Protein AF-A0A7J2KBA3-F1 (afdb_monomer)

Nearest PDB structures (foldseek):
  7p3f-assembly1_C  TM=7.529E-01  e=1.126E-04  Streptomyces coelicolor A3(2)
  7p3q-assembly1_A  TM=7.675E-01  e=4.469E-04  Streptomyces coelicolor A3(2)
  5im3-assembly1_B-2  TM=8.314E-01  e=1.482E-03  Pseudomonas aeruginosa PAO1
  3hnf-assembly1_B  TM=6.676E-01  e=7.478E-03  Homo sapiens

Solvent-accessible surface area (backbone atoms only — not comparable to full-atom values): 6179 Å² total; per-residue (Å²): 130,88,74,79,40,35,32,32,41,95,88,66,51,78,44,74,64,52,63,63,64,50,27,52,58,36,43,76,55,69,39,57,69,68,59,22,49,50,54,34,48,56,51,52,52,51,36,53,76,62,72,24,58,43,46,53,67,58,54,51,50,50,52,47,55,53,29,53,75,74,36,64,67,55,27,52,43,45,52,53,52,46,25,72,77,66,76,44,62,61,65,60,54,49,50,52,53,48,53,66,65,72,53,75,80,86,69,133

Secondary structure (DSSP, 8-state):
--PPPEEE-TTS-EEE--HHHHHHHHHTTT--HHHHHHHHHHHHHHHHHTTSEEEHHHHHHHHHHHHHHH-HHHHHHHHHHHHHHHS--HHHHHHHHHHHHHS-----

pLDDT: mean 90.03, std 12.53, range [42.75, 98.56]

Structure (mmCIF, N/CA/C/O backbone):
data_AF-A0A7J2KBA3-F1
#
_entry.id   AF-A0A7J2KBA3-F1
#
loop_
_atom_site.group_PDB
_atom_site.id
_atom_site.type_symbol
_atom_site.label_atom_id
_atom_site.label_alt_id
_atom_site.label_comp_id
_atom_site.label_asym_id
_atom_site.label_entity_id
_atom_site.label_seq_id
_atom_site.pdbx_PDB_ins_code
_atom_site.Cartn_x
_atom_site.Cartn_y
_atom_site.Cartn_z
_atom_site.occupancy
_atom_site.B_iso_or_equiv
_atom_site.auth_seq_id
_atom_site.auth_comp_id
_atom_site.auth_asym_id
_atom_site.auth_atom_id
_atom_site.pdbx_PDB_model_num
ATOM 1 N N . MET A 1 1 ? -10.057 -15.958 15.418 1.00 42.75 1 MET A N 1
ATOM 2 C CA . MET A 1 1 ? -10.913 -14.976 14.717 1.00 42.75 1 MET A CA 1
ATOM 3 C C . MET A 1 1 ? -9.991 -13.983 14.037 1.00 42.75 1 MET A C 1
ATOM 5 O O . MET A 1 1 ? -9.192 -13.381 14.740 1.00 42.75 1 MET A O 1
ATOM 9 N N . ILE A 1 2 ? -10.036 -13.856 12.708 1.00 55.00 2 ILE A N 1
ATOM 10 C CA . ILE A 1 2 ? -9.371 -12.732 12.036 1.00 55.00 2 ILE A CA 1
ATOM 11 C C . ILE A 1 2 ? -10.273 -11.524 12.277 1.00 55.00 2 ILE A C 1
ATOM 13 O O . ILE A 1 2 ? -11.397 -11.478 11.782 1.00 55.00 2 ILE A O 1
ATOM 17 N N . SER A 1 3 ? -9.821 -10.610 13.128 1.00 69.75 3 SER A N 1
ATOM 18 C CA . SER A 1 3 ? -10.469 -9.318 13.330 1.00 69.75 3 SER A CA 1
ATOM 19 C C . SER A 1 3 ? -10.481 -8.555 12.006 1.00 69.75 3 SER A C 1
ATOM 21 O O . SER A 1 3 ? -9.521 -8.633 11.238 1.00 69.75 3 SER A O 1
ATOM 23 N N . LYS A 1 4 ? -11.558 -7.817 11.726 1.00 89.88 4 LYS A N 1
ATOM 24 C CA . LYS A 1 4 ? -11.627 -6.967 10.533 1.00 89.88 4 LYS A CA 1
ATOM 25 C C . LYS A 1 4 ? -10.492 -5.947 10.552 1.00 89.88 4 LYS A C 1
ATOM 27 O O . LYS A 1 4 ? -10.304 -5.262 11.554 1.00 89.88 4 LYS A O 1
ATOM 32 N N . LEU A 1 5 ? -9.769 -5.844 9.442 1.00 95.81 5 LEU A N 1
ATOM 33 C CA . LEU A 1 5 ? -8.724 -4.844 9.252 1.00 95.81 5 LEU A CA 1
ATOM 34 C C . LEU A 1 5 ? -9.363 -3.529 8.800 1.00 95.81 5 LEU A C 1
ATOM 36 O O . LEU A 1 5 ? -10.189 -3.518 7.889 1.00 95.81 5 LEU A O 1
ATOM 40 N N . ILE A 1 6 ? -8.984 -2.421 9.425 1.00 97.12 6 ILE A N 1
ATOM 41 C CA . ILE A 1 6 ? -9.608 -1.111 9.264 1.00 97.12 6 ILE A CA 1
ATOM 42 C C . ILE A 1 6 ? -8.625 -0.131 8.636 1.00 97.12 6 ILE A C 1
ATOM 44 O O . ILE A 1 6 ? -7.466 -0.016 9.037 1.00 97.12 6 ILE A O 1
ATOM 48 N N . VAL A 1 7 ? -9.123 0.620 7.659 1.00 97.12 7 VAL A N 1
ATOM 49 C CA . VAL A 1 7 ? -8.415 1.722 7.023 1.00 97.12 7 VAL A CA 1
ATOM 50 C C . VAL A 1 7 ? -9.098 3.036 7.365 1.00 97.12 7 VAL A C 1
ATOM 52 O O . VAL A 1 7 ? -10.262 3.256 7.027 1.00 97.12 7 VAL A O 1
ATOM 55 N N . VAL A 1 8 ? -8.344 3.945 7.974 1.00 96.94 8 VAL A N 1
ATOM 56 C CA . VAL A 1 8 ? -8.768 5.314 8.267 1.00 96.94 8 VAL A CA 1
ATOM 57 C C . VAL A 1 8 ? -8.420 6.216 7.081 1.00 96.94 8 VAL A C 1
ATOM 59 O O . VAL A 1 8 ? -7.259 6.371 6.679 1.00 96.94 8 VAL A O 1
ATOM 62 N N . LYS A 1 9 ? -9.442 6.800 6.460 1.00 93.62 9 LYS A N 1
ATOM 63 C CA . LYS A 1 9 ? -9.310 7.753 5.355 1.00 93.62 9 LYS A CA 1
ATOM 64 C C . LYS A 1 9 ? -8.814 9.106 5.871 1.00 93.62 9 LYS A C 1
ATOM 66 O O . LYS A 1 9 ? -8.908 9.417 7.051 1.00 93.62 9 LYS A O 1
ATOM 71 N N . ARG A 1 10 ? -8.336 9.958 4.958 1.00 87.50 10 ARG A N 1
ATOM 72 C CA . ARG A 1 10 ? -7.866 11.319 5.286 1.00 87.50 10 ARG A CA 1
ATOM 73 C C . ARG A 1 10 ? -8.928 12.207 5.947 1.00 87.50 10 ARG A C 1
ATOM 75 O O . ARG A 1 10 ? -8.577 13.054 6.749 1.00 87.50 10 ARG A O 1
ATOM 82 N N . ASN A 1 11 ? -10.205 12.009 5.622 1.00 89.50 11 ASN A N 1
ATOM 83 C CA . ASN A 1 11 ? -11.328 12.717 6.247 1.00 89.50 11 ASN A CA 1
ATOM 84 C C . ASN A 1 11 ? -11.778 12.086 7.583 1.00 89.50 11 ASN A C 1
ATOM 86 O O . ASN A 1 11 ? -12.825 12.456 8.100 1.00 89.50 11 ASN A O 1
ATOM 90 N N . GLY A 1 12 ? -11.042 11.098 8.104 1.00 92.88 12 GLY A N 1
ATOM 91 C CA . GLY A 1 12 ? -11.352 10.398 9.350 1.00 92.88 12 GLY A CA 1
ATOM 92 C C . GLY A 1 12 ? -12.361 9.255 9.222 1.00 92.88 12 GLY A C 1
ATOM 93 O O . GLY A 1 12 ? -12.559 8.527 10.194 1.00 92.88 12 GLY A O 1
ATOM 94 N N . SER A 1 13 ? -12.983 9.042 8.054 1.00 96.31 13 SER A N 1
ATOM 95 C CA . SER A 1 13 ? -13.901 7.909 7.891 1.00 96.31 13 SER A CA 1
ATOM 96 C C . SER A 1 13 ? -13.155 6.573 7.938 1.00 96.31 13 SER A C 1
ATOM 98 O O . SER A 1 13 ? -11.980 6.487 7.575 1.00 96.31 13 SER A O 1
ATOM 100 N N . LYS A 1 14 ? -13.837 5.518 8.391 1.00 97.31 14 LYS A N 1
ATOM 101 C CA . LYS A 1 14 ? -13.282 4.165 8.518 1.00 97.31 14 LYS A CA 1
ATOM 102 C C . LYS A 1 14 ? -13.924 3.236 7.491 1.00 97.31 14 LYS A C 1
ATOM 104 O O . LYS A 1 14 ? -15.140 3.259 7.318 1.00 97.31 14 LYS A O 1
ATOM 109 N N . GLU A 1 15 ? -13.119 2.424 6.817 1.00 96.31 15 GLU A N 1
ATOM 110 C CA . GLU A 1 15 ? -13.594 1.336 5.954 1.00 96.31 15 GLU A CA 1
ATOM 111 C C . GLU A 1 15 ? -12.819 0.046 6.232 1.00 96.31 15 GLU A C 1
ATOM 113 O O . GLU A 1 15 ? -11.716 0.079 6.771 1.00 96.31 15 GLU A O 1
ATOM 118 N N . GLU A 1 16 ? -13.386 -1.092 5.842 1.00 96.69 16 GLU A N 1
ATOM 119 C CA . GLU A 1 16 ? -12.673 -2.368 5.872 1.00 96.69 16 GLU A CA 1
ATOM 120 C C . GLU A 1 16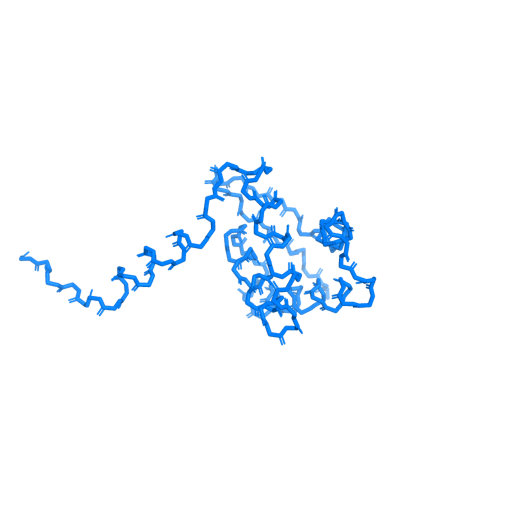 ? -11.574 -2.380 4.795 1.00 96.69 16 GLU A C 1
ATOM 122 O O . GLU A 1 16 ? -11.793 -1.961 3.650 1.00 96.69 16 GLU A O 1
ATOM 127 N N . PHE A 1 17 ? -10.379 -2.846 5.159 1.00 97.06 17 PHE A N 1
ATOM 128 C CA . PHE A 1 17 ? -9.328 -3.131 4.194 1.00 97.06 17 PHE A CA 1
ATOM 129 C C . PHE A 1 17 ? -9.783 -4.286 3.303 1.00 97.06 17 PHE A C 1
ATOM 131 O O . PHE A 1 17 ? -10.106 -5.367 3.783 1.00 97.06 17 PHE A O 1
ATOM 138 N N . ILE A 1 18 ? -9.780 -4.055 1.993 1.00 96.12 18 ILE A N 1
ATOM 139 C CA . ILE A 1 18 ? -10.117 -5.073 1.000 1.00 96.12 18 ILE A CA 1
ATOM 140 C C . ILE A 1 18 ? -8.862 -5.328 0.177 1.00 96.12 18 ILE A C 1
ATOM 142 O O . ILE A 1 18 ? -8.425 -4.453 -0.578 1.00 96.12 18 ILE A O 1
ATOM 146 N N . TYR A 1 19 ? -8.304 -6.527 0.318 1.00 96.88 19 TYR A N 1
ATOM 147 C CA . TYR A 1 19 ? -7.104 -6.978 -0.382 1.00 96.88 19 TYR A CA 1
ATOM 148 C C . TYR A 1 19 ? -7.198 -6.734 -1.899 1.00 96.88 19 TYR A C 1
ATOM 150 O O . TYR A 1 19 ? -6.313 -6.121 -2.504 1.00 96.88 19 TYR A O 1
ATOM 158 N N . GLU A 1 20 ? -8.330 -7.091 -2.508 1.00 97.94 20 GLU A N 1
ATOM 159 C CA . GLU A 1 20 ? -8.585 -6.948 -3.942 1.00 97.94 20 GLU A CA 1
ATOM 160 C C . GLU A 1 20 ? -8.549 -5.489 -4.409 1.00 97.94 20 GLU A C 1
ATOM 162 O O . GLU A 1 20 ? -8.092 -5.220 -5.521 1.00 97.94 20 GLU A O 1
ATOM 167 N N . LYS A 1 21 ? -8.969 -4.519 -3.578 1.00 95.94 21 LYS A N 1
ATOM 168 C CA . LYS A 1 21 ? -8.898 -3.091 -3.944 1.00 95.94 21 LYS A CA 1
ATOM 169 C C . LYS A 1 21 ? -7.448 -2.665 -4.185 1.00 95.94 21 LYS A C 1
ATOM 171 O O . LYS A 1 21 ? -7.188 -1.887 -5.106 1.00 95.94 21 LYS A O 1
ATOM 176 N N . LEU A 1 22 ? -6.511 -3.164 -3.377 1.00 97.56 22 LEU A N 1
ATOM 177 C CA . LEU A 1 22 ? -5.092 -2.860 -3.536 1.00 97.56 22 LEU A CA 1
ATOM 178 C C . LEU A 1 22 ? -4.498 -3.599 -4.742 1.00 97.56 22 LEU A C 1
ATOM 180 O O . LEU A 1 22 ? -3.831 -2.967 -5.559 1.00 97.56 22 LEU A O 1
ATOM 184 N N . VAL A 1 23 ? -4.812 -4.885 -4.919 1.00 98.56 23 VAL A N 1
ATOM 185 C CA . VAL A 1 23 ? -4.360 -5.656 -6.092 1.00 98.56 23 VAL A CA 1
ATOM 186 C C . VAL A 1 23 ? -4.817 -4.998 -7.398 1.00 98.56 23 VAL A C 1
ATOM 188 O O . VAL A 1 23 ? -4.002 -4.754 -8.283 1.00 98.56 23 VAL A O 1
ATOM 191 N N . VAL A 1 24 ? -6.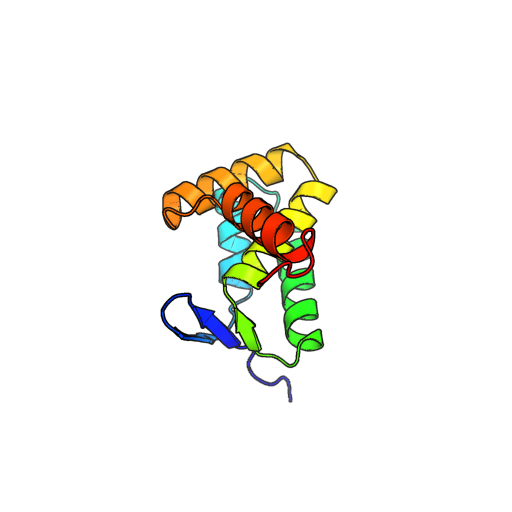097 -4.629 -7.510 1.00 98.12 24 VAL A N 1
ATOM 192 C CA . VAL A 1 24 ? -6.641 -3.967 -8.709 1.00 98.12 24 VAL A CA 1
ATOM 193 C C . VAL A 1 24 ? -5.982 -2.608 -8.952 1.00 98.12 24 VAL A C 1
ATOM 195 O O . VAL A 1 24 ? -5.743 -2.243 -10.101 1.00 98.12 24 VAL A O 1
ATOM 198 N N . SER A 1 25 ? -5.665 -1.857 -7.895 1.00 97.19 25 SER A N 1
ATOM 199 C CA . SER A 1 25 ? -4.932 -0.589 -8.011 1.00 97.19 25 SER A CA 1
ATOM 200 C C . SER A 1 25 ? -3.558 -0.779 -8.667 1.00 97.19 25 SER A C 1
ATOM 202 O O . SER A 1 25 ? -3.191 -0.015 -9.557 1.00 97.19 25 SER A O 1
ATOM 204 N N . LEU A 1 26 ? -2.831 -1.830 -8.276 1.00 98.25 26 LEU A N 1
ATOM 205 C CA . LEU A 1 26 ? -1.511 -2.170 -8.819 1.00 98.25 26 LEU A CA 1
ATOM 206 C C . LEU A 1 26 ? -1.609 -2.677 -10.270 1.00 98.25 26 LEU A C 1
ATOM 208 O O . LEU A 1 26 ? -0.858 -2.237 -11.139 1.00 98.25 26 LEU A O 1
ATOM 212 N N . LEU A 1 27 ? -2.592 -3.529 -10.573 1.00 98.31 27 LEU A N 1
ATOM 213 C CA . LEU A 1 27 ? -2.823 -4.030 -11.934 1.00 98.31 27 LEU A CA 1
ATOM 214 C C . LEU A 1 27 ? -3.173 -2.907 -12.920 1.00 98.31 27 LEU A C 1
ATOM 216 O O . LEU A 1 27 ? -2.698 -2.909 -14.054 1.00 98.31 27 LEU A O 1
ATOM 220 N N . LYS A 1 28 ? -3.960 -1.910 -12.491 1.00 97.44 28 LYS A N 1
ATOM 221 C CA . LYS A 1 28 ? -4.346 -0.754 -13.324 1.00 97.44 28 LYS A CA 1
ATOM 222 C C . LYS A 1 28 ? -3.164 0.086 -13.804 1.00 97.44 28 LYS A C 1
ATOM 224 O O . LYS A 1 28 ? -3.321 0.840 -14.760 1.00 97.44 28 LYS A O 1
ATOM 229 N N . VAL A 1 29 ? -2.010 -0.024 -13.149 1.00 96.69 29 VAL A N 1
ATOM 230 C CA . VAL A 1 29 ? -0.775 0.663 -13.549 1.00 96.69 29 VAL A CA 1
ATOM 231 C C . VAL A 1 29 ? 0.224 -0.274 -14.236 1.00 96.69 29 VAL A C 1
ATOM 233 O O . VAL A 1 29 ? 1.369 0.103 -14.466 1.00 96.69 29 VAL A O 1
ATOM 236 N N . GLY A 1 30 ? -0.204 -1.487 -14.599 1.00 95.94 30 GLY A N 1
ATOM 237 C CA . GLY A 1 30 ? 0.599 -2.445 -15.358 1.00 95.94 30 GLY A CA 1
ATOM 238 C C . GLY A 1 30 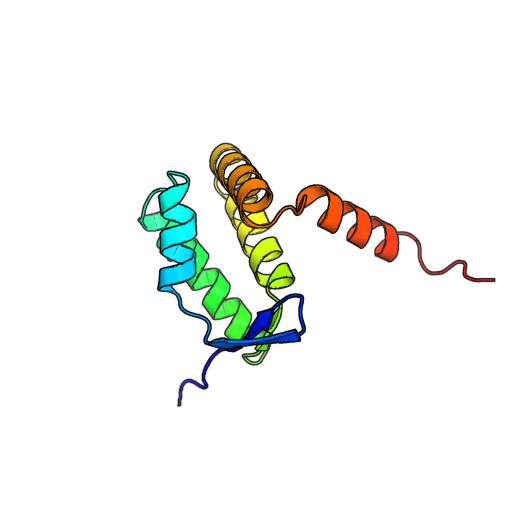? 1.628 -3.211 -14.528 1.00 95.94 30 GLY A C 1
ATOM 239 O O . GLY A 1 30 ? 2.604 -3.697 -15.095 1.00 95.94 30 GLY A O 1
ATOM 240 N N . ILE A 1 31 ? 1.442 -3.306 -13.207 1.00 97.88 31 ILE A N 1
ATOM 241 C CA . ILE A 1 31 ? 2.258 -4.188 -12.363 1.00 97.88 31 ILE A CA 1
ATOM 242 C C . ILE A 1 31 ? 1.794 -5.636 -12.591 1.00 97.88 31 ILE A C 1
ATOM 244 O O . ILE A 1 31 ? 0.584 -5.878 -12.546 1.00 97.88 31 ILE A O 1
ATOM 248 N N . PRO A 1 32 ? 2.703 -6.601 -12.825 1.00 98.19 32 PRO A N 1
ATOM 249 C CA . PRO A 1 32 ? 2.331 -8.000 -13.008 1.00 98.19 32 PRO A CA 1
ATOM 250 C C . PRO A 1 32 ? 1.612 -8.592 -11.781 1.00 98.19 32 PRO A C 1
ATOM 252 O O . PRO A 1 32 ? 1.778 -8.140 -10.645 1.00 98.19 32 PRO A O 1
ATOM 255 N N . LEU A 1 33 ? 0.756 -9.590 -12.017 1.00 98.19 33 LEU A N 1
ATOM 256 C CA . LEU A 1 33 ? -0.200 -10.091 -11.021 1.00 98.19 33 LEU A CA 1
ATOM 257 C C . LEU A 1 33 ? 0.456 -10.709 -9.781 1.00 98.19 33 LEU A C 1
ATOM 259 O O . LEU A 1 33 ? -0.052 -10.550 -8.672 1.00 98.19 33 LEU A O 1
ATOM 263 N N . ASP A 1 34 ? 1.559 -11.419 -9.966 1.00 98.06 34 ASP A N 1
ATOM 264 C CA . ASP A 1 34 ? 2.380 -11.994 -8.903 1.00 98.06 34 ASP A CA 1
ATOM 265 C C . ASP A 1 34 ? 2.925 -10.908 -7.964 1.00 98.06 34 ASP A C 1
ATOM 267 O O . ASP A 1 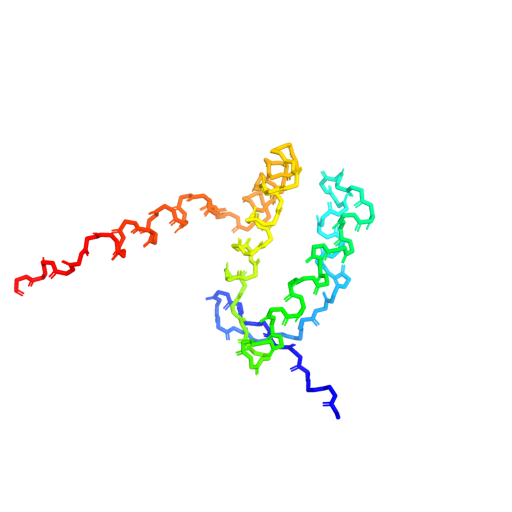34 ? 2.677 -10.967 -6.756 1.00 98.06 34 ASP A O 1
ATOM 271 N N . TYR A 1 35 ? 3.548 -9.857 -8.508 1.00 98.19 35 TYR A N 1
ATOM 272 C CA . TYR A 1 35 ? 4.018 -8.712 -7.723 1.00 98.19 35 TYR A CA 1
ATOM 273 C C . TYR A 1 35 ? 2.863 -7.963 -7.055 1.00 98.19 35 TYR A C 1
ATOM 275 O O . TYR A 1 35 ? 2.960 -7.602 -5.881 1.00 98.19 35 TYR A O 1
ATOM 283 N N . ALA A 1 36 ? 1.741 -7.768 -7.755 1.00 98.50 36 ALA A N 1
ATOM 284 C CA . ALA A 1 36 ? 0.569 -7.101 -7.195 1.00 98.50 36 ALA A CA 1
ATOM 285 C C . ALA A 1 36 ? 0.014 -7.850 -5.971 1.00 98.50 36 ALA A C 1
ATOM 287 O O . ALA A 1 36 ? -0.269 -7.243 -4.934 1.00 98.50 36 ALA A O 1
ATOM 288 N N . ARG A 1 37 ? -0.097 -9.181 -6.071 1.00 98.56 37 ARG A N 1
ATOM 289 C CA . AR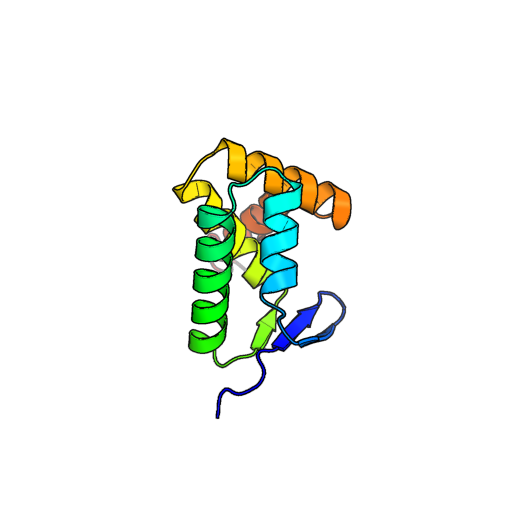G A 1 37 ? -0.548 -10.043 -4.972 1.00 98.56 37 ARG A CA 1
ATOM 290 C C . ARG A 1 37 ? 0.437 -10.059 -3.811 1.00 98.56 37 ARG A C 1
ATOM 292 O O . ARG A 1 37 ? 0.004 -9.981 -2.659 1.00 98.56 37 ARG A O 1
ATOM 299 N N . MET A 1 38 ? 1.734 -10.132 -4.108 1.00 98.44 38 MET A N 1
ATOM 300 C CA . MET A 1 38 ? 2.801 -10.097 -3.109 1.00 98.44 38 MET A CA 1
ATOM 301 C C . MET A 1 38 ? 2.769 -8.786 -2.315 1.00 98.44 38 MET A C 1
ATOM 303 O O . MET A 1 38 ? 2.693 -8.816 -1.089 1.00 98.44 38 MET A O 1
ATOM 307 N N . VAL A 1 39 ? 2.751 -7.636 -2.998 1.00 98.50 39 VAL A N 1
ATOM 308 C CA . VAL A 1 39 ? 2.697 -6.313 -2.355 1.00 98.50 39 VAL A CA 1
ATOM 309 C C . VAL A 1 39 ? 1.445 -6.176 -1.494 1.00 98.50 39 VAL A C 1
ATOM 311 O O . VAL A 1 39 ? 1.540 -5.764 -0.339 1.00 98.50 39 VAL A O 1
ATOM 314 N N . ALA A 1 40 ? 0.277 -6.565 -2.014 1.00 98.25 40 ALA A N 1
ATOM 315 C CA . ALA A 1 40 ? -0.964 -6.494 -1.252 1.00 98.25 40 ALA A CA 1
ATOM 316 C C . ALA A 1 40 ? -0.934 -7.383 0.001 1.00 98.25 40 ALA A C 1
ATOM 318 O O . ALA A 1 40 ? -1.433 -6.975 1.049 1.00 98.25 40 ALA A O 1
ATOM 319 N N . LYS A 1 41 ? -0.298 -8.561 -0.076 1.00 98.25 41 LYS A N 1
ATOM 320 C CA . LYS A 1 41 ? -0.190 -9.478 1.063 1.00 98.25 41 LYS A CA 1
ATOM 321 C C . LYS A 1 41 ? 0.764 -8.943 2.125 1.00 98.25 41 LYS A C 1
ATOM 323 O O . LYS A 1 41 ? 0.446 -8.996 3.306 1.00 98.25 41 LYS A O 1
ATOM 328 N N . LEU A 1 42 ? 1.893 -8.369 1.712 1.00 98.12 42 LEU A N 1
ATOM 329 C CA . LEU A 1 42 ? 2.833 -7.719 2.627 1.00 98.12 42 LEU A CA 1
ATOM 330 C C . LEU A 1 42 ? 2.195 -6.524 3.341 1.00 98.12 42 LEU A C 1
ATOM 332 O O . LEU A 1 42 ? 2.420 -6.333 4.533 1.00 98.12 42 LEU A O 1
ATOM 336 N N . VAL A 1 43 ? 1.376 -5.738 2.638 1.00 98.06 43 VAL A N 1
ATOM 337 C CA . VAL A 1 43 ? 0.592 -4.664 3.261 1.00 98.06 43 VAL A CA 1
ATOM 338 C C . VAL A 1 43 ? -0.395 -5.234 4.275 1.00 98.06 43 VAL A C 1
ATOM 340 O O . VAL A 1 43 ? -0.414 -4.757 5.402 1.00 98.06 43 VAL A O 1
ATOM 343 N N . GLU A 1 44 ? -1.168 -6.261 3.921 1.00 97.31 44 GLU A N 1
ATOM 344 C CA . GLU A 1 44 ? -2.117 -6.905 4.839 1.00 97.31 44 GLU A CA 1
ATOM 345 C C . GLU A 1 44 ? -1.434 -7.398 6.126 1.00 97.31 44 GLU A C 1
ATOM 347 O O . GLU A 1 44 ? -1.893 -7.079 7.223 1.00 97.31 44 GLU A O 1
ATOM 352 N N . CYS A 1 45 ? -0.294 -8.090 6.005 1.00 96.69 45 CYS A N 1
ATOM 353 C CA . CYS A 1 45 ? 0.500 -8.529 7.154 1.00 96.69 45 CYS A CA 1
ATOM 354 C C . CYS A 1 45 ? 0.923 -7.347 8.039 1.00 96.69 45 CYS A C 1
ATOM 356 O O . CYS A 1 45 ? 0.757 -7.404 9.254 1.00 96.69 45 CYS A O 1
ATOM 358 N N . ARG A 1 46 ? 1.379 -6.238 7.444 1.00 96.88 46 ARG A N 1
ATOM 359 C CA . ARG A 1 46 ? 1.746 -5.030 8.202 1.00 96.88 46 ARG A CA 1
ATOM 360 C C . ARG A 1 46 ? 0.563 -4.401 8.930 1.00 96.88 46 ARG A C 1
ATOM 362 O O . ARG A 1 46 ? 0.743 -3.857 10.015 1.00 96.88 46 ARG A O 1
ATOM 369 N N . ILE A 1 47 ? -0.643 -4.456 8.363 1.00 96.31 47 ILE A N 1
ATOM 370 C CA . ILE A 1 47 ? -1.849 -3.966 9.048 1.00 96.31 47 ILE A CA 1
ATOM 371 C C . ILE A 1 47 ? -2.125 -4.820 10.290 1.00 96.31 47 ILE A C 1
ATOM 373 O O . ILE A 1 47 ? -2.413 -4.271 11.353 1.00 96.31 47 ILE A O 1
ATOM 377 N N . ILE A 1 48 ? -1.986 -6.144 10.174 1.00 95.31 48 ILE A N 1
ATOM 378 C CA . ILE A 1 48 ? -2.133 -7.077 11.299 1.00 95.31 48 ILE A CA 1
ATOM 379 C C . ILE A 1 48 ? -1.095 -6.773 12.388 1.00 95.31 48 ILE A C 1
ATOM 381 O O . ILE A 1 48 ? -1.462 -6.602 13.547 1.00 95.31 48 ILE A O 1
ATOM 385 N N . GLU A 1 49 ? 0.180 -6.629 12.018 1.00 94.06 49 GLU A N 1
ATOM 386 C CA . GLU A 1 49 ? 1.277 -6.298 12.943 1.00 94.06 49 GLU A CA 1
ATOM 387 C C . GLU A 1 49 ? 1.067 -4.958 13.664 1.00 94.06 49 GLU A C 1
ATOM 389 O O . GLU A 1 49 ? 1.495 -4.785 14.804 1.00 94.06 49 GLU A O 1
ATOM 394 N N . ARG A 1 50 ? 0.378 -4.008 13.022 1.00 92.62 50 ARG A N 1
ATOM 395 C CA . ARG A 1 50 ? 0.043 -2.690 13.588 1.00 92.62 50 ARG A CA 1
ATOM 396 C C . ARG A 1 50 ? -1.225 -2.693 14.447 1.00 92.62 50 ARG A C 1
ATOM 398 O O . ARG A 1 50 ? -1.627 -1.634 14.917 1.00 92.62 50 ARG A O 1
ATOM 405 N N . GLY A 1 51 ? -1.842 -3.854 14.674 1.00 93.50 51 GLY A N 1
ATOM 406 C CA . GLY A 1 51 ? -3.024 -3.995 15.528 1.00 93.50 51 GLY A CA 1
ATOM 407 C C . GLY A 1 51 ? -4.361 -3.871 14.793 1.00 93.50 51 GLY A C 1
ATOM 408 O O . GLY A 1 51 ? -5.402 -3.784 15.437 1.00 93.50 51 GLY A O 1
ATOM 409 N N . GLY A 1 52 ? -4.358 -3.887 13.458 1.00 94.62 52 GLY A N 1
ATOM 410 C CA . GLY A 1 52 ? -5.576 -3.991 12.654 1.00 94.62 52 GLY A CA 1
ATOM 411 C C . GLY A 1 52 ? -6.225 -2.671 12.238 1.00 94.62 52 GLY A C 1
ATOM 412 O O . GLY A 1 52 ? -7.188 -2.722 11.485 1.00 94.62 52 GLY A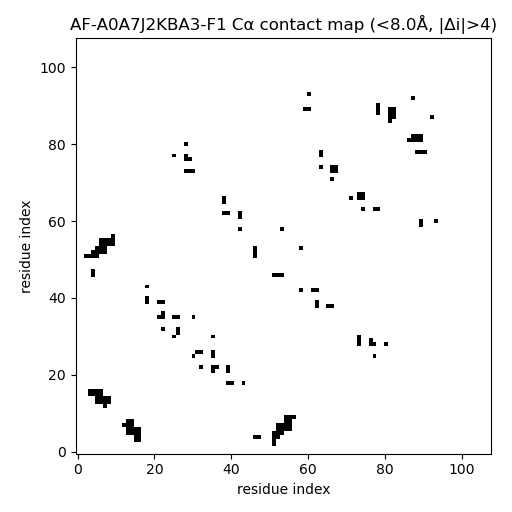 O 1
ATOM 413 N N . GLU A 1 53 ? -5.717 -1.505 12.645 1.00 96.00 53 GLU A N 1
ATOM 414 C CA . GLU A 1 53 ? -6.206 -0.193 12.190 1.00 96.00 53 GLU A CA 1
ATOM 415 C C . GLU A 1 53 ? -5.042 0.672 11.690 1.00 96.00 53 GLU A C 1
ATOM 417 O O . GLU A 1 53 ? -4.072 0.896 12.409 1.00 96.00 53 GLU A O 1
ATOM 422 N N . VAL A 1 54 ? -5.121 1.152 10.445 1.00 96.75 54 VAL A N 1
ATOM 423 C CA . VAL A 1 54 ? -4.062 1.966 9.821 1.00 96.75 54 VAL A CA 1
ATOM 424 C C . VAL A 1 54 ? -4.638 3.092 8.976 1.00 96.75 54 VAL A C 1
ATOM 426 O O . VAL A 1 54 ? -5.759 3.010 8.476 1.00 96.75 54 VAL A O 1
ATOM 429 N N . SER A 1 55 ? -3.858 4.140 8.736 1.00 95.94 55 SER A N 1
ATOM 430 C CA . SER A 1 55 ? -4.273 5.210 7.828 1.00 95.94 55 SER A CA 1
ATOM 431 C C . SER A 1 55 ? -4.042 4.870 6.347 1.00 95.94 55 SER A C 1
ATOM 433 O O . SER A 1 55 ? -3.134 4.128 5.965 1.00 95.94 55 SER A O 1
ATOM 435 N N . THR A 1 56 ? -4.835 5.486 5.465 1.00 94.06 56 THR A N 1
ATOM 436 C CA . THR A 1 56 ? -4.608 5.416 4.006 1.00 94.06 56 THR A CA 1
ATOM 437 C C . THR A 1 56 ? -3.220 5.894 3.578 1.00 94.06 56 THR A C 1
ATOM 439 O O . THR A 1 56 ? -2.662 5.350 2.626 1.00 94.06 56 THR A O 1
ATOM 442 N N . SER A 1 57 ? -2.660 6.898 4.258 1.00 91.69 57 SER A N 1
ATOM 443 C CA . SER A 1 57 ? -1.327 7.434 3.967 1.00 91.69 57 SER A CA 1
ATOM 444 C C . SER A 1 57 ? -0.219 6.462 4.375 1.00 91.69 57 SER A C 1
ATOM 446 O O . SER A 1 57 ? 0.758 6.320 3.642 1.00 91.69 57 SER A O 1
ATOM 448 N N . GLU A 1 58 ? -0.377 5.730 5.482 1.00 94.50 58 GLU A N 1
ATOM 449 C CA . GLU A 1 58 ? 0.558 4.664 5.862 1.00 94.50 58 GLU A CA 1
ATOM 450 C C . GLU A 1 58 ? 0.579 3.522 4.848 1.00 94.50 58 GLU A C 1
ATOM 452 O O . GLU A 1 58 ? 1.664 3.118 4.427 1.00 94.50 58 GLU A O 1
ATOM 457 N N . ILE A 1 59 ? -0.594 3.059 4.401 1.00 96.31 59 ILE A N 1
ATOM 458 C CA . ILE A 1 59 ? -0.686 2.041 3.344 1.00 96.31 59 ILE A CA 1
ATOM 459 C C . ILE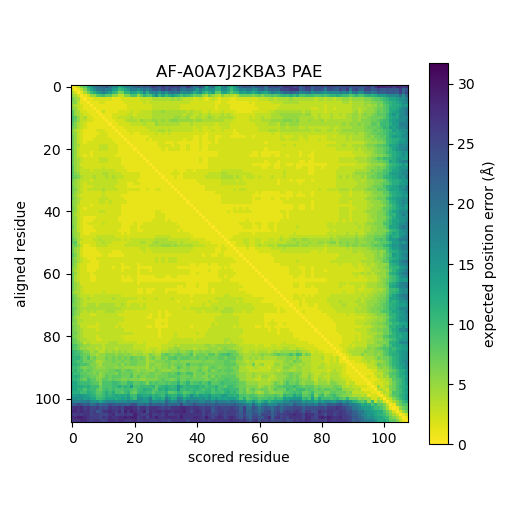 A 1 59 ? 0.022 2.530 2.080 1.00 96.31 59 ILE A C 1
ATOM 461 O O . ILE A 1 59 ? 0.839 1.804 1.516 1.00 96.31 59 ILE A O 1
ATOM 465 N N . ALA A 1 60 ? -0.255 3.764 1.649 1.00 95.06 60 ALA A N 1
ATOM 466 C CA . ALA A 1 60 ? 0.351 4.328 0.447 1.00 95.06 60 ALA A CA 1
ATOM 467 C C . ALA A 1 60 ? 1.883 4.385 0.549 1.00 95.06 60 ALA A C 1
ATOM 469 O O . ALA A 1 60 ? 2.574 3.992 -0.388 1.00 95.06 60 ALA A O 1
ATOM 470 N N . ARG A 1 61 ? 2.415 4.787 1.709 1.00 94.50 61 ARG A N 1
ATOM 471 C CA . ARG A 1 61 ? 3.856 4.781 1.989 1.00 94.50 61 ARG A CA 1
ATOM 472 C C . ARG A 1 61 ? 4.456 3.378 1.910 1.00 94.50 61 ARG A C 1
ATOM 474 O O . ARG A 1 61 ? 5.529 3.205 1.340 1.00 94.50 61 ARG A O 1
ATOM 481 N N . TRP A 1 62 ? 3.798 2.370 2.481 1.00 96.69 62 TRP A N 1
ATOM 482 C CA . TRP A 1 62 ? 4.302 0.996 2.418 1.00 96.69 62 TRP A CA 1
ATOM 483 C C . TRP A 1 62 ? 4.313 0.452 0.996 1.00 96.69 62 TRP A C 1
ATOM 485 O O . TRP A 1 62 ? 5.313 -0.137 0.600 1.00 96.69 62 TRP A O 1
ATOM 495 N N . VAL A 1 63 ? 3.245 0.684 0.229 1.00 97.44 63 VAL A N 1
ATOM 496 C CA . VAL A 1 63 ? 3.179 0.295 -1.186 1.00 97.44 63 VAL A CA 1
ATOM 497 C C . VAL A 1 63 ? 4.314 0.950 -1.963 1.00 97.44 63 VAL A C 1
ATOM 499 O O . VAL A 1 63 ? 5.060 0.256 -2.643 1.00 97.44 63 VAL A O 1
ATOM 502 N N . LEU A 1 64 ? 4.496 2.259 -1.804 1.00 95.25 64 LEU A N 1
ATOM 503 C CA . LEU A 1 64 ? 5.547 3.017 -2.474 1.00 95.25 64 LEU A CA 1
ATOM 504 C C . LEU A 1 64 ? 6.948 2.464 -2.162 1.00 95.25 64 LEU A C 1
ATOM 506 O O . LEU A 1 64 ? 7.721 2.198 -3.079 1.00 95.25 64 LEU A O 1
ATOM 510 N N . ASN A 1 65 ? 7.249 2.196 -0.888 1.00 94.75 65 ASN A N 1
ATOM 511 C CA . ASN A 1 65 ? 8.535 1.620 -0.484 1.00 94.75 65 ASN A CA 1
ATOM 512 C C . ASN A 1 65 ? 8.750 0.201 -1.029 1.00 94.75 65 ASN A C 1
ATOM 514 O O . ASN A 1 65 ? 9.859 -0.135 -1.437 1.00 94.75 65 ASN A O 1
ATOM 518 N N . LEU A 1 66 ? 7.701 -0.626 -1.047 1.00 97.31 66 LEU A N 1
ATOM 519 C CA . LEU A 1 66 ? 7.768 -1.976 -1.607 1.00 97.31 66 LEU A CA 1
ATOM 520 C C . LEU A 1 66 ? 8.028 -1.932 -3.115 1.00 97.31 66 LEU A C 1
ATOM 522 O O . LEU A 1 66 ? 8.909 -2.635 -3.596 1.00 97.31 66 LEU A O 1
ATOM 526 N N . LEU A 1 67 ? 7.313 -1.078 -3.852 1.00 96.88 67 LEU A N 1
ATOM 527 C CA . LEU A 1 67 ? 7.508 -0.928 -5.294 1.00 96.88 67 LEU A CA 1
ATOM 528 C C . LEU A 1 67 ? 8.900 -0.393 -5.625 1.00 96.88 67 LEU A C 1
ATOM 530 O O . LEU A 1 67 ? 9.533 -0.924 -6.529 1.00 96.88 67 LEU A O 1
ATOM 534 N N . LYS A 1 68 ? 9.413 0.577 -4.854 1.00 94.62 68 LYS A N 1
ATOM 535 C CA . LYS A 1 68 ? 10.776 1.104 -5.025 1.00 94.62 68 LYS A CA 1
ATOM 536 C C . LYS A 1 68 ? 11.846 0.014 -4.910 1.00 94.62 68 LYS A C 1
ATOM 538 O O . LYS A 1 68 ? 12.842 0.073 -5.618 1.00 94.62 68 LYS A O 1
ATOM 543 N N . GLY A 1 69 ? 11.641 -0.963 -4.024 1.00 95.19 69 GLY A N 1
ATOM 544 C CA . GLY A 1 69 ? 12.547 -2.103 -3.859 1.00 95.19 69 GLY A CA 1
ATOM 545 C C . GLY A 1 69 ? 12.395 -3.199 -4.919 1.00 95.19 69 GLY A C 1
ATOM 546 O O . GLY A 1 69 ? 13.282 -4.037 -5.033 1.00 95.19 69 GLY A O 1
ATOM 547 N N . ILE A 1 70 ? 11.289 -3.212 -5.670 1.00 96.19 70 ILE A N 1
ATOM 548 C CA . ILE A 1 70 ? 11.025 -4.191 -6.734 1.00 96.19 70 ILE A CA 1
ATOM 549 C C . ILE A 1 70 ? 11.514 -3.657 -8.080 1.00 96.19 70 ILE A C 1
ATOM 551 O O . ILE A 1 70 ? 12.302 -4.316 -8.748 1.00 96.19 70 ILE A O 1
ATOM 555 N N . ASP A 1 71 ? 11.011 -2.490 -8.487 1.00 96.06 71 ASP A N 1
ATOM 556 C CA . ASP A 1 71 ? 11.270 -1.895 -9.797 1.00 96.06 71 ASP A CA 1
ATOM 557 C C . ASP A 1 71 ? 10.923 -0.394 -9.787 1.00 96.06 71 ASP A C 1
ATOM 559 O O . ASP A 1 71 ? 9.820 0.021 -9.409 1.00 96.06 71 ASP A O 1
ATOM 563 N N . GLU A 1 72 ? 11.859 0.442 -10.239 1.00 95.06 72 GLU A N 1
ATOM 564 C CA . GLU A 1 72 ? 11.681 1.899 -10.265 1.00 95.06 72 GLU A CA 1
ATOM 565 C C . GLU A 1 72 ? 10.561 2.338 -11.231 1.00 95.06 72 GLU A C 1
ATOM 567 O O . GLU A 1 72 ? 9.873 3.336 -11.002 1.00 95.06 72 GLU A O 1
ATOM 572 N N . GLY A 1 73 ? 10.321 1.582 -12.303 1.00 96.69 73 GLY A N 1
ATOM 573 C CA . GLY A 1 73 ? 9.216 1.814 -13.228 1.00 96.69 73 GLY A CA 1
ATOM 574 C C . GLY A 1 73 ? 7.853 1.562 -12.582 1.00 96.69 73 GLY A C 1
ATOM 575 O O . GLY A 1 73 ? 6.932 2.359 -12.774 1.00 96.69 73 GLY A O 1
ATOM 576 N N . PHE A 1 74 ? 7.702 0.503 -11.782 1.00 97.06 74 PHE A N 1
ATOM 577 C CA . PHE A 1 74 ? 6.466 0.245 -11.028 1.00 97.06 74 PHE A CA 1
ATOM 578 C C . PHE A 1 74 ? 6.183 1.345 -10.012 1.00 97.06 74 PHE A C 1
ATOM 580 O O . PHE A 1 74 ? 5.044 1.807 -9.904 1.00 97.06 74 PHE A O 1
ATOM 587 N N . TYR A 1 75 ? 7.227 1.789 -9.311 1.00 96.19 75 TYR A N 1
ATOM 588 C CA . TYR A 1 75 ? 7.166 2.930 -8.409 1.00 96.19 75 TYR A CA 1
ATOM 589 C C . TYR A 1 75 ? 6.607 4.172 -9.116 1.00 96.19 75 TYR A C 1
ATOM 591 O O . TYR A 1 75 ? 5.574 4.701 -8.699 1.00 96.19 75 TYR A O 1
ATOM 599 N N . LYS A 1 76 ? 7.230 4.587 -10.230 1.00 95.62 76 LYS A N 1
ATOM 600 C CA . LYS A 1 76 ? 6.847 5.801 -10.973 1.00 95.62 76 LYS A CA 1
ATOM 601 C C . LYS A 1 76 ? 5.400 5.730 -11.456 1.00 95.62 76 LYS A C 1
ATOM 603 O O . LYS A 1 76 ? 4.603 6.618 -11.159 1.00 95.62 76 LYS A O 1
ATOM 608 N N . LYS A 1 77 ? 5.024 4.622 -12.107 1.00 96.12 77 LYS A N 1
ATOM 609 C CA . LYS A 1 77 ? 3.659 4.413 -12.621 1.00 96.12 77 LYS A CA 1
ATOM 610 C C . LYS A 1 77 ? 2.603 4.499 -11.518 1.00 96.12 77 LYS A C 1
ATOM 612 O O . LYS A 1 77 ? 1.521 5.053 -11.724 1.00 96.12 77 LYS A O 1
ATOM 617 N N . TRP A 1 78 ? 2.893 3.943 -10.341 1.00 96.19 78 TRP A N 1
ATOM 618 C CA . TRP A 1 78 ? 1.946 3.964 -9.232 1.00 96.19 78 TRP A CA 1
ATOM 619 C C . TRP A 1 78 ? 1.845 5.343 -8.571 1.00 96.19 78 TRP A C 1
ATOM 621 O O . TRP A 1 78 ? 0.732 5.783 -8.281 1.00 96.19 78 TRP A O 1
ATOM 631 N N . VAL A 1 79 ? 2.965 6.056 -8.394 1.00 94.44 79 VAL A N 1
ATOM 632 C CA . VAL A 1 79 ? 2.988 7.441 -7.887 1.00 94.44 79 VAL A CA 1
ATOM 633 C C . VAL A 1 79 ? 2.160 8.364 -8.780 1.00 94.44 79 VAL A C 1
ATOM 635 O O . VAL A 1 79 ? 1.286 9.080 -8.284 1.00 94.44 79 VAL A O 1
ATOM 638 N N . GLU A 1 80 ? 2.354 8.296 -10.097 1.00 94.31 80 GLU A N 1
ATOM 639 C CA . GLU A 1 80 ? 1.588 9.086 -11.067 1.00 94.31 80 GLU A CA 1
ATOM 640 C C . GLU A 1 80 ? 0.086 8.791 -10.983 1.00 94.31 80 GLU A C 1
ATOM 642 O O . GLU A 1 80 ? -0.745 9.704 -10.924 1.00 94.31 80 GLU A O 1
ATOM 647 N N . ALA A 1 81 ? -0.286 7.510 -10.913 1.00 94.38 81 ALA A N 1
ATOM 648 C CA . ALA A 1 81 ? -1.680 7.114 -10.775 1.00 94.38 81 ALA A CA 1
ATOM 649 C C . ALA A 1 81 ? -2.285 7.556 -9.435 1.00 94.38 81 ALA A C 1
ATOM 651 O O . ALA A 1 81 ? -3.447 7.971 -9.394 1.00 94.38 81 ALA A O 1
ATOM 652 N N . TYR A 1 82 ? -1.517 7.490 -8.346 1.00 92.44 82 TYR A N 1
ATOM 653 C CA . TYR A 1 82 ? -1.946 7.956 -7.034 1.00 92.44 82 TYR A CA 1
ATOM 654 C C . TYR A 1 82 ? -2.196 9.467 -7.048 1.00 92.44 82 TYR A C 1
ATOM 656 O O . TYR A 1 82 ? -3.278 9.906 -6.646 1.00 92.44 82 TYR A O 1
ATOM 664 N N . LYS A 1 83 ? -1.259 10.252 -7.594 1.00 92.81 83 LYS A N 1
ATOM 665 C CA . LYS A 1 83 ? -1.385 11.707 -7.755 1.00 92.81 83 LYS A CA 1
ATOM 666 C C . LYS A 1 83 ? -2.599 12.073 -8.603 1.00 92.81 83 LYS A C 1
ATOM 668 O O . LYS A 1 83 ? -3.408 12.889 -8.171 1.00 92.81 83 LYS A O 1
ATOM 673 N N . ARG A 1 84 ? -2.804 11.398 -9.739 1.00 92.62 84 ARG A N 1
ATOM 674 C CA . ARG A 1 84 ? -3.982 11.590 -10.604 1.00 92.62 84 ARG A CA 1
ATOM 675 C C . ARG A 1 84 ? -5.305 11.300 -9.887 1.00 92.62 84 ARG A C 1
ATOM 677 O O . ARG A 1 84 ? -6.257 12.053 -10.037 1.00 92.62 84 ARG A O 1
ATOM 684 N N . ASN A 1 85 ? -5.377 10.222 -9.105 1.00 89.44 85 ASN A N 1
ATOM 685 C CA . ASN A 1 85 ? -6.628 9.776 -8.477 1.00 89.44 85 ASN A CA 1
ATOM 686 C C . ASN A 1 85 ? -6.944 10.476 -7.148 1.00 89.44 85 ASN A C 1
ATOM 688 O O . ASN A 1 85 ? -8.096 10.476 -6.713 1.00 89.44 85 ASN A O 1
ATOM 692 N N . LYS A 1 86 ? -5.922 10.971 -6.443 1.00 86.69 86 LYS A N 1
ATOM 693 C CA . LYS A 1 86 ? -6.051 11.528 -5.087 1.00 86.69 86 LYS A CA 1
ATOM 694 C C . LYS A 1 86 ? -5.686 13.001 -4.992 1.00 86.69 86 LYS A C 1
ATOM 696 O O . LYS A 1 86 ? -5.886 13.563 -3.921 1.00 86.69 86 LYS A O 1
ATOM 701 N N . GLY A 1 87 ? -5.142 13.598 -6.052 1.00 87.69 87 GLY A N 1
ATOM 702 C CA . GLY A 1 87 ? -4.687 14.987 -6.055 1.00 87.69 87 GLY A CA 1
ATOM 703 C C . GLY A 1 87 ? -3.556 15.257 -5.063 1.00 87.69 87 GLY A C 1
ATOM 704 O O . GLY A 1 87 ? -3.368 16.398 -4.661 1.00 87.69 87 GLY A O 1
ATOM 705 N N . VAL A 1 88 ? -2.836 14.218 -4.621 1.00 85.56 88 VAL A N 1
ATOM 706 C CA . VAL A 1 88 ? -1.764 14.353 -3.629 1.00 85.56 88 VAL A CA 1
ATOM 707 C C . VAL A 1 88 ? -0.452 13.855 -4.192 1.00 85.56 88 VAL A C 1
ATOM 709 O O . VAL A 1 88 ? -0.364 12.737 -4.697 1.00 85.56 88 VAL A O 1
ATOM 712 N N . ASP A 1 89 ? 0.557 14.701 -4.044 1.00 86.38 89 ASP A N 1
ATOM 713 C CA . ASP A 1 89 ? 1.945 14.377 -4.308 1.00 86.38 89 ASP A CA 1
ATOM 714 C C . ASP A 1 89 ? 2.521 13.603 -3.116 1.00 86.38 89 ASP A C 1
ATOM 716 O O . ASP A 1 89 ? 2.820 14.173 -2.066 1.00 86.38 89 ASP A O 1
ATOM 720 N N . LEU A 1 90 ? 2.559 12.276 -3.248 1.00 85.81 90 LEU A N 1
ATOM 721 C CA . LEU A 1 90 ? 2.957 11.388 -2.159 1.00 85.81 90 LEU A CA 1
ATOM 722 C C . LEU A 1 90 ? 4.450 11.519 -1.840 1.00 85.81 90 LEU A C 1
ATOM 724 O O . LEU A 1 90 ? 4.821 11.395 -0.680 1.00 85.81 90 LEU A O 1
ATOM 728 N N . GLU A 1 91 ? 5.283 11.796 -2.842 1.00 85.50 91 GLU A N 1
ATOM 729 C CA . GLU A 1 91 ? 6.722 11.997 -2.659 1.00 85.50 91 GLU A CA 1
ATOM 730 C C . GLU A 1 91 ? 6.970 13.252 -1.828 1.00 85.50 91 GLU A C 1
ATOM 732 O O . GLU A 1 91 ? 7.599 13.171 -0.775 1.00 85.50 91 GLU A O 1
ATOM 737 N N . LYS A 1 92 ? 6.332 14.370 -2.196 1.00 85.94 92 LYS A N 1
ATOM 738 C CA . LYS A 1 92 ? 6.393 15.607 -1.409 1.00 85.94 92 LYS A CA 1
ATOM 739 C C . LYS A 1 92 ? 5.837 15.437 0.009 1.00 85.94 92 LYS A C 1
ATOM 741 O O . LYS A 1 92 ? 6.384 15.997 0.955 1.00 85.94 92 LYS A O 1
ATOM 746 N N . GLU A 1 93 ? 4.751 14.675 0.183 1.00 83.56 93 GLU A N 1
ATOM 747 C CA . GLU A 1 93 ? 4.186 14.387 1.514 1.00 83.56 93 GLU A CA 1
ATOM 748 C C . GLU A 1 93 ? 5.189 13.619 2.395 1.00 83.56 93 GLU A C 1
ATOM 750 O O . GLU A 1 93 ? 5.291 13.878 3.597 1.00 83.56 93 GLU A O 1
ATOM 755 N N . LEU A 1 94 ? 5.930 12.675 1.808 1.00 83.25 94 LEU A N 1
ATOM 756 C CA . LEU A 1 94 ? 6.950 11.893 2.506 1.00 83.25 94 LEU A CA 1
ATOM 757 C C . LEU A 1 94 ? 8.198 12.724 2.816 1.00 83.25 94 LEU A C 1
ATOM 759 O O . LEU A 1 94 ? 8.687 12.642 3.940 1.00 83.25 94 LEU A O 1
ATOM 763 N N . GLU A 1 95 ? 8.664 13.544 1.873 1.00 84.00 95 GLU A N 1
ATOM 764 C CA . GLU A 1 95 ? 9.780 14.479 2.072 1.00 84.00 95 GLU A CA 1
ATOM 765 C C . GLU A 1 95 ? 9.474 15.497 3.170 1.00 84.00 95 GLU A C 1
ATOM 767 O O . GLU A 1 95 ? 10.273 15.666 4.085 1.00 84.00 95 GLU A O 1
ATOM 772 N N . MET A 1 96 ? 8.291 16.123 3.145 1.00 80.06 96 MET A N 1
ATOM 773 C CA . MET A 1 96 ? 7.878 17.047 4.203 1.00 80.06 96 MET A CA 1
ATOM 774 C C . MET A 1 96 ? 7.843 16.355 5.565 1.00 80.06 96 MET A C 1
ATOM 776 O O . MET A 1 96 ? 8.332 16.909 6.542 1.00 80.06 96 MET A O 1
ATOM 780 N N . LYS A 1 97 ? 7.287 15.138 5.653 1.00 76.19 97 LYS A N 1
ATOM 781 C CA . LYS A 1 97 ? 7.297 14.379 6.912 1.00 76.19 97 LYS A CA 1
ATOM 782 C C . LYS A 1 97 ? 8.718 14.114 7.386 1.00 76.19 97 LYS A C 1
ATOM 784 O O . LYS A 1 97 ? 8.974 14.309 8.565 1.00 76.19 97 LYS A O 1
ATOM 789 N N . LEU A 1 98 ? 9.617 13.695 6.496 1.00 74.06 98 LEU A N 1
ATOM 790 C CA . LEU A 1 98 ? 11.016 13.463 6.844 1.00 74.06 98 LEU A CA 1
ATOM 791 C C . LEU A 1 98 ? 11.675 14.745 7.370 1.00 74.06 98 LEU A C 1
ATOM 793 O O . LEU A 1 98 ? 12.257 14.708 8.445 1.00 74.06 98 LEU A O 1
ATOM 797 N N . TYR A 1 99 ? 11.465 15.877 6.694 1.00 74.25 99 TYR A N 1
ATOM 798 C CA . TYR A 1 99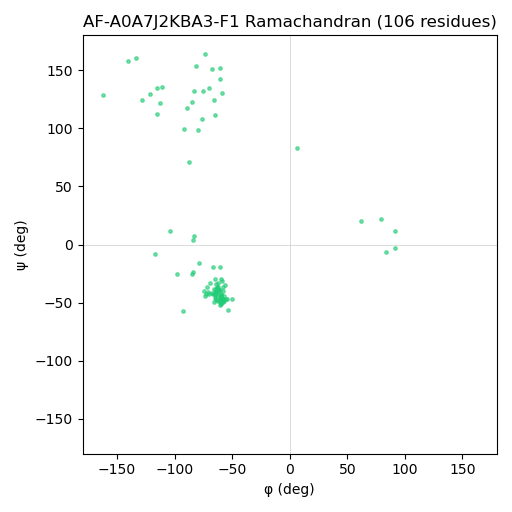 ? 11.938 17.193 7.130 1.00 74.25 99 TYR A CA 1
ATOM 799 C C . TYR A 1 99 ? 11.484 17.538 8.560 1.00 74.25 99 TYR A C 1
ATOM 801 O O . TYR A 1 99 ? 12.305 17.892 9.401 1.00 74.25 99 TYR A O 1
ATOM 809 N N . TYR A 1 100 ? 10.200 17.336 8.881 1.00 71.94 100 TYR A N 1
ATOM 810 C CA . TYR A 1 100 ? 9.678 17.565 10.238 1.00 71.94 100 TYR A CA 1
ATOM 811 C C . TYR A 1 100 ? 10.229 16.601 11.307 1.00 71.94 100 TYR A C 1
ATOM 813 O O . TYR A 1 100 ? 10.112 16.902 12.492 1.00 71.94 100 TYR A O 1
ATOM 821 N N . TYR A 1 101 ? 10.774 15.440 10.927 1.00 65.69 101 TYR A N 1
ATOM 822 C CA . TYR A 1 101 ? 11.372 14.476 11.863 1.00 65.69 101 TYR A CA 1
ATOM 823 C C . TYR A 1 101 ? 12.905 14.592 11.965 1.00 65.69 101 TYR A C 1
ATOM 825 O O . TYR A 1 101 ? 13.454 14.196 12.992 1.00 65.69 101 TYR A O 1
ATOM 833 N N . GLU A 1 102 ? 13.594 15.099 10.936 1.00 65.06 102 GLU A N 1
ATOM 834 C CA . GLU A 1 102 ? 15.059 15.260 10.905 1.00 65.06 102 GLU A CA 1
ATOM 835 C C . GLU A 1 102 ? 15.548 16.552 11.580 1.00 65.06 102 GLU A C 1
ATOM 837 O O . GLU A 1 102 ? 16.671 16.577 12.083 1.00 65.06 102 GLU A O 1
ATOM 842 N N . GLU A 1 103 ? 14.714 17.590 11.679 1.00 59.88 103 GLU A N 1
ATOM 843 C CA . GLU A 1 103 ? 14.961 18.722 12.577 1.00 59.88 103 GLU A CA 1
ATOM 844 C C . GLU A 1 103 ? 14.289 18.454 13.941 1.00 59.88 103 GLU A C 1
ATOM 846 O O . GLU A 1 103 ? 13.077 18.649 14.075 1.00 59.88 103 GLU A O 1
ATOM 851 N N . PRO A 1 104 ? 15.013 17.997 14.987 1.00 53.62 104 PRO A N 1
ATOM 852 C CA . PRO A 1 104 ? 14.423 17.906 16.313 1.00 53.62 104 PRO A CA 1
ATOM 853 C C . PRO A 1 104 ? 14.096 19.324 16.779 1.00 53.62 104 PRO A C 1
ATOM 855 O O . PRO A 1 104 ? 15.011 20.105 17.011 1.00 53.62 104 PRO A O 1
ATOM 858 N N . MET A 1 105 ? 12.799 19.635 16.880 1.00 55.06 105 MET A N 1
ATOM 859 C CA . MET A 1 105 ? 12.201 20.763 17.609 1.00 55.06 105 MET A CA 1
ATOM 860 C C . MET A 1 105 ? 13.230 21.748 18.196 1.00 55.06 105 MET A C 1
ATOM 862 O O . MET A 1 105 ? 13.526 21.707 19.389 1.00 55.06 105 MET A O 1
ATOM 866 N N . ILE A 1 106 ? 13.722 22.684 17.381 1.00 56.16 106 ILE A N 1
ATOM 867 C CA . ILE A 1 106 ? 14.058 24.010 17.900 1.00 56.16 106 ILE A CA 1
ATOM 868 C C . ILE A 1 106 ? 12.762 24.810 17.811 1.00 56.16 106 ILE A C 1
ATOM 870 O O . ILE A 1 106 ? 12.572 25.658 16.943 1.00 56.16 106 ILE A O 1
ATOM 874 N N . THR A 1 107 ? 11.809 24.469 18.672 1.00 51.03 107 THR A N 1
ATOM 875 C CA . THR A 1 107 ? 10.747 25.406 19.027 1.00 51.03 107 THR A CA 1
ATOM 876 C C . THR A 1 107 ? 11.296 26.27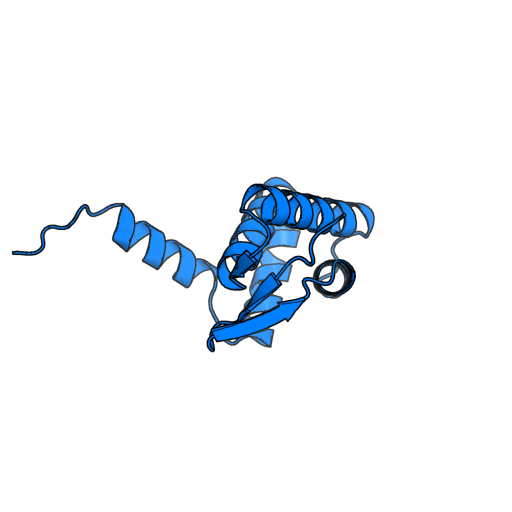7 20.158 1.00 51.03 107 THR A C 1
ATOM 878 O O . THR A 1 107 ? 11.737 25.692 21.151 1.00 51.03 107 THR A O 1
ATOM 881 N N . PRO A 1 108 ? 11.327 27.616 20.013 1.00 56.06 108 PRO A N 1
ATOM 882 C CA . PRO A 1 108 ? 11.635 28.526 21.115 1.00 56.06 108 PRO A CA 1
ATOM 883 C C . PRO A 1 108 ? 10.739 28.300 22.336 1.00 56.06 108 PRO A C 1
ATOM 885 O O . PRO A 1 108 ? 9.563 27.910 22.137 1.00 56.06 108 PRO A O 1
#

Radius of gyration: 14.91 Å; Cα contacts (8 Å, |Δi|>4): 95; chains: 1; bounding box: 29×44×36 Å

Foldseek 3Di:
DPDFAWEQEPVRDIDTDDLVVQLVLLVVLPHDNVLSNVLSVVLVVVSVVVVRYYYPLVSVVSSLVSCVVVDVSSNVSSQVSCCVVPVDNSVVVVVVVVVVVVPPDPPD

Mean predicted aligned error: 5.39 Å

Sequence (108 aa):
MISKLIVVKRNGSKEEFIYEKLVVSLLKVGIPLDYARMVAKLVECRIIERGGEVSTSEIARWVLNLLKGIDEGFYKKWVEAYKRNKGVDLEKELEMKLYYYEEPMITP